Protein AF-F9EPU2-F1 (afdb_monomer)

Foldseek 3Di:
DLVVLVVVLVVCVVVLVLVVLLVVLVPDDPVSPDLVSLLSNLQSCLSVVNLVSSLVSLVVCCVPDVPPPSSVVSNVSSVVVVVVVVVVVVVD

Nearest PDB structures (foldseek):
  5xi8-assembly1_A  TM=8.942E-01  e=2.749E-02  Escherichia coli K-12
  6ait-assembly1_D  TM=8.626E-01  e=8.184E-02  Escherichia coli K-12
  6ait-assembly1_C  TM=8.526E-01  e=9.723E-02  Escherichia coli K-12
  6ait-assembly1_F  TM=8.660E-01  e=1.155E-01  Escherichia coli K-12
  6sar-assembly1_A  TM=8.520E-01  e=2.581E-01  Escherichia coli K-12

Solvent-accessible surface area (backbone atoms only — not comparable to full-atom values): 5132 Å² total; per-residue (Å²): 112,67,71,59,52,56,51,51,49,52,50,34,52,76,70,67,38,29,67,60,45,41,61,56,58,74,70,51,60,76,89,70,64,43,65,68,54,39,50,51,44,20,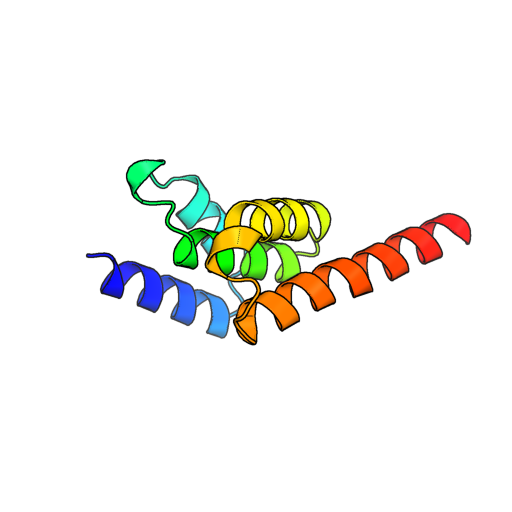50,24,28,46,74,70,72,36,25,69,61,15,41,56,42,46,59,76,34,36,95,82,36,62,89,36,72,68,47,48,51,53,47,50,50,21,52,57,50,50,52,52,53,54,53,56,63,75,76,109

pLDDT: mean 93.14, std 9.85, range [54.06, 98.81]

Mean predicted aligned error: 3.93 Å

InterPro domains:
  IPR011990 Tetratricopeptide-like helical domain superfamily [G3DSA:1.25.40.10] (2-91)
  IPR011990 Tetratricopeptide-like helical domain superfamily [SSF48452] (9-90)

Structure (mmCIF, N/CA/C/O backbone):
data_AF-F9EPU2-F1
#
_entry.id   AF-F9EPU2-F1
#
loop_
_atom_site.group_PDB
_atom_site.id
_atom_site.type_symbol
_atom_site.label_atom_id
_atom_site.label_alt_id
_atom_site.label_comp_id
_atom_site.label_asym_id
_atom_site.label_entity_id
_atom_site.label_seq_id
_atom_site.pdbx_PDB_ins_code
_atom_site.Cartn_x
_atom_site.Cartn_y
_atom_site.Cartn_z
_atom_site.occupancy
_atom_site.B_iso_or_equiv
_atom_site.auth_seq_id
_atom_site.auth_comp_id
_atom_site.auth_asym_id
_atom_site.auth_atom_id
_atom_site.pdbx_PDB_model_num
ATOM 1 N N . MET A 1 1 ? 3.681 14.362 16.342 1.00 56.69 1 MET A N 1
ATOM 2 C CA . MET A 1 1 ? 2.339 13.864 15.972 1.00 56.69 1 MET A CA 1
ATOM 3 C C . MET A 1 1 ? 2.454 12.732 14.957 1.00 56.69 1 MET A C 1
ATOM 5 O O . MET A 1 1 ? 1.907 11.679 15.250 1.00 56.69 1 MET A O 1
ATOM 9 N N . GLU A 1 2 ? 3.260 12.866 13.894 1.00 59.47 2 GLU A N 1
ATOM 10 C CA . GLU A 1 2 ? 3.553 11.776 12.929 1.00 59.47 2 GLU A CA 1
ATOM 11 C C . GLU A 1 2 ? 3.938 10.433 13.576 1.00 59.47 2 GLU A C 1
ATOM 13 O O . GLU A 1 2 ? 3.332 9.413 13.260 1.00 59.47 2 GLU A O 1
ATOM 18 N N . ASN A 1 3 ? 4.851 10.425 14.559 1.00 66.38 3 ASN A N 1
ATOM 19 C CA . ASN A 1 3 ? 5.275 9.177 15.216 1.0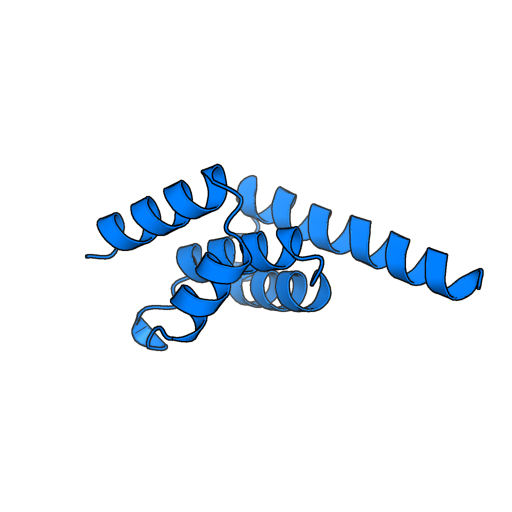0 66.38 3 ASN A CA 1
ATOM 20 C C . ASN A 1 3 ? 4.124 8.387 15.872 1.00 66.38 3 ASN A C 1
ATOM 22 O O . ASN A 1 3 ? 4.167 7.163 15.890 1.00 66.38 3 ASN A O 1
ATOM 26 N N . ASN A 1 4 ? 3.085 9.060 16.384 1.00 87.44 4 ASN A N 1
ATOM 27 C CA . ASN A 1 4 ? 1.943 8.386 17.016 1.00 87.44 4 ASN A CA 1
ATOM 28 C C . ASN A 1 4 ? 0.999 7.772 15.965 1.00 87.44 4 ASN A C 1
ATOM 30 O O . ASN A 1 4 ? 0.475 6.672 16.152 1.00 87.44 4 ASN A O 1
ATOM 34 N N . LEU A 1 5 ? 0.828 8.459 14.831 1.00 93.12 5 LEU A N 1
ATOM 35 C CA . LEU A 1 5 ? 0.036 7.950 13.719 1.00 93.12 5 LEU A CA 1
ATOM 36 C C . LEU A 1 5 ? 0.679 6.692 13.130 1.00 93.12 5 LEU A C 1
ATOM 38 O O . LEU A 1 5 ? 0.017 5.661 13.055 1.00 93.12 5 LEU A O 1
ATOM 42 N N . ILE A 1 6 ? 1.964 6.747 12.769 1.00 95.12 6 ILE A N 1
ATOM 43 C CA . ILE A 1 6 ? 2.677 5.610 12.162 1.00 95.12 6 ILE A CA 1
ATOM 44 C C . ILE A 1 6 ? 2.683 4.397 13.101 1.00 95.12 6 ILE A C 1
ATOM 46 O O . ILE A 1 6 ? 2.456 3.268 12.657 1.00 95.12 6 ILE A O 1
ATOM 50 N N . GLU A 1 7 ? 2.884 4.610 14.403 1.00 95.75 7 GLU A N 1
ATOM 51 C CA . GLU A 1 7 ? 2.784 3.543 15.402 1.00 95.75 7 GLU A CA 1
ATOM 52 C C . GLU A 1 7 ? 1.390 2.901 15.404 1.00 95.75 7 GLU A C 1
ATOM 54 O O . GLU A 1 7 ? 1.279 1.677 15.296 1.00 95.75 7 GLU A O 1
ATOM 59 N N . THR A 1 8 ? 0.331 3.716 15.422 1.00 96.38 8 THR A N 1
ATOM 60 C CA . THR A 1 8 ? -1.060 3.241 15.356 1.00 96.38 8 THR A CA 1
ATOM 61 C C . THR A 1 8 ? -1.315 2.421 14.089 1.00 96.38 8 THR A C 1
ATOM 63 O O . THR A 1 8 ? -1.847 1.314 14.163 1.00 96.38 8 THR A O 1
ATOM 66 N N . LEU A 1 9 ? -0.887 2.913 12.923 1.00 97.50 9 LEU A N 1
ATOM 67 C CA . LEU A 1 9 ? -1.054 2.209 11.646 1.00 97.50 9 LEU A CA 1
ATOM 68 C C . LEU A 1 9 ? -0.294 0.872 11.628 1.00 97.50 9 LEU A C 1
ATOM 70 O O . LEU A 1 9 ? -0.768 -0.119 11.069 1.00 97.50 9 LEU A O 1
ATOM 74 N N . ASN A 1 10 ? 0.875 0.812 12.268 1.00 96.31 10 ASN A N 1
ATOM 75 C CA . ASN A 1 10 ? 1.643 -0.423 12.392 1.00 96.31 10 ASN A CA 1
ATOM 76 C C . ASN A 1 10 ? 1.015 -1.423 13.373 1.00 96.31 10 ASN A C 1
ATOM 78 O O . ASN A 1 10 ? 1.115 -2.627 13.132 1.00 96.31 10 ASN A O 1
ATOM 82 N N . ILE A 1 11 ? 0.356 -0.962 14.440 1.00 97.94 11 ILE A N 1
ATOM 83 C CA . ILE A 1 11 ? -0.441 -1.824 15.328 1.00 97.94 11 ILE A CA 1
ATOM 84 C C . ILE A 1 11 ? -1.618 -2.417 14.551 1.00 97.94 11 ILE A C 1
ATOM 86 O O . ILE A 1 11 ? -1.747 -3.638 14.501 1.00 97.94 11 ILE A O 1
ATOM 90 N N . LEU A 1 12 ? -2.394 -1.582 13.852 1.00 98.38 12 LEU A N 1
ATOM 91 C CA . LEU A 1 12 ? -3.506 -2.040 13.011 1.00 98.38 12 LEU A CA 1
ATOM 92 C C . LEU A 1 12 ? -3.046 -3.068 11.969 1.00 98.38 12 LEU A C 1
ATOM 94 O O . LEU A 1 12 ? -3.720 -4.070 11.738 1.00 98.38 12 LEU A O 1
ATOM 98 N N . HIS A 1 13 ? -1.864 -2.869 11.379 1.00 98.06 13 HIS A N 1
ATOM 99 C CA . HIS A 1 13 ? -1.308 -3.815 10.414 1.00 98.06 13 HIS A CA 1
ATOM 100 C C . HIS A 1 13 ? -1.003 -5.172 11.054 1.00 98.06 13 HIS A C 1
ATOM 102 O O . HIS A 1 13 ? -1.332 -6.199 10.467 1.00 98.06 13 HIS A O 1
ATOM 108 N N . LYS A 1 14 ? -0.421 -5.188 12.260 1.00 98.12 14 LYS A N 1
ATOM 109 C CA . LYS A 1 14 ? -0.165 -6.429 13.011 1.00 98.12 14 LYS A CA 1
ATOM 110 C C . LYS A 1 14 ? -1.456 -7.148 13.409 1.00 98.12 14 LYS A C 1
ATOM 112 O O . LYS A 1 14 ? -1.453 -8.369 13.511 1.00 98.12 14 LYS A O 1
ATOM 117 N N . GLU A 1 15 ? -2.540 -6.407 13.612 1.00 98.31 15 GLU A N 1
ATOM 118 C CA . GLU A 1 15 ? -3.875 -6.946 13.898 1.00 98.31 15 GLU A CA 1
ATOM 119 C C . GLU A 1 15 ? -4.642 -7.389 12.636 1.00 98.31 15 GLU A C 1
ATOM 121 O O . GLU A 1 15 ? -5.766 -7.871 12.749 1.00 98.31 15 GLU A O 1
ATOM 126 N N . GLY A 1 16 ? -4.069 -7.226 11.436 1.00 98.19 16 GLY A N 1
ATOM 127 C CA . GLY A 1 16 ? -4.727 -7.572 10.169 1.00 98.19 16 GLY A CA 1
ATOM 128 C C . GLY A 1 16 ? -5.822 -6.589 9.734 1.00 98.19 16 GLY A C 1
ATOM 129 O O . GLY A 1 16 ? -6.582 -6.868 8.809 1.00 98.19 16 GLY A O 1
ATOM 130 N N . LYS A 1 17 ? -5.921 -5.420 10.375 1.00 98.56 17 LYS A N 1
ATOM 131 C CA . LYS A 1 17 ? -6.961 -4.408 10.126 1.00 98.56 17 LYS A CA 1
ATOM 132 C C . LYS A 1 17 ? -6.603 -3.505 8.947 1.00 98.56 17 LYS A C 1
ATOM 134 O O . LYS A 1 17 ? -6.446 -2.294 9.081 1.00 98.56 17 LYS A O 1
ATOM 139 N N . HIS A 1 18 ? -6.420 -4.104 7.777 1.00 98.50 18 HIS A N 1
ATOM 140 C CA . HIS A 1 18 ? -5.931 -3.391 6.595 1.00 98.50 18 HIS A CA 1
ATOM 141 C C . HIS A 1 18 ? -6.946 -2.392 6.033 1.00 98.50 18 HIS A C 1
ATOM 143 O O . HIS A 1 18 ? -6.546 -1.291 5.665 1.00 98.50 18 HIS A O 1
ATOM 149 N N . GLN A 1 19 ? -8.244 -2.711 6.060 1.00 98.50 19 GLN A N 1
ATOM 150 C CA . GLN A 1 19 ? -9.279 -1.760 5.645 1.00 98.50 19 GLN A CA 1
ATOM 151 C C . GLN A 1 19 ? -9.329 -0.528 6.560 1.00 98.50 19 GLN A C 1
ATOM 153 O O . GLN A 1 19 ? -9.396 0.592 6.075 1.00 98.50 19 GLN A O 1
ATOM 158 N N . GLU A 1 20 ? -9.183 -0.708 7.876 1.00 98.44 20 GLU A N 1
ATOM 159 C CA . GLU A 1 20 ? -9.171 0.413 8.827 1.00 98.44 20 GLU A CA 1
ATOM 160 C C . GLU A 1 20 ? -7.968 1.347 8.608 1.00 98.44 20 GLU A C 1
ATOM 162 O O . GLU A 1 20 ? -8.080 2.559 8.769 1.00 98.44 20 GLU A O 1
ATOM 167 N N . ILE A 1 21 ? -6.816 0.803 8.195 1.00 98.62 21 ILE A N 1
ATOM 168 C CA . ILE A 1 21 ? -5.654 1.611 7.791 1.00 98.62 21 ILE A CA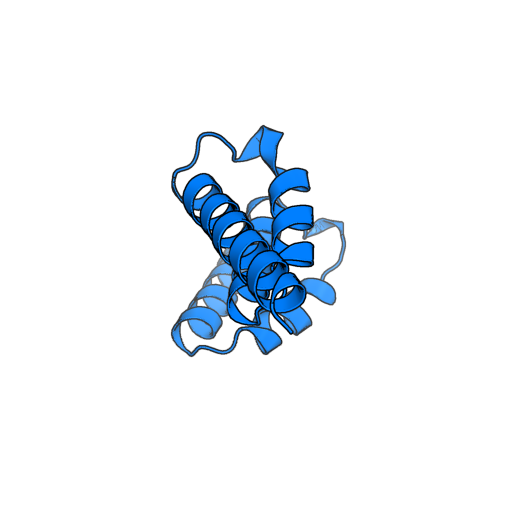 1
ATOM 169 C C . ILE A 1 21 ? -5.995 2.478 6.578 1.00 98.62 21 ILE A C 1
ATOM 171 O O . ILE A 1 21 ? -5.651 3.659 6.579 1.00 98.62 21 ILE A O 1
ATOM 175 N N . ILE A 1 22 ? -6.649 1.901 5.565 1.00 98.69 22 ILE A N 1
ATOM 176 C CA . ILE A 1 22 ? -7.058 2.620 4.351 1.00 98.69 22 ILE A CA 1
ATOM 177 C C . ILE A 1 22 ? -8.011 3.748 4.729 1.00 98.69 22 ILE A C 1
ATOM 179 O O . ILE A 1 22 ? -7.692 4.910 4.490 1.00 98.69 22 ILE A O 1
ATO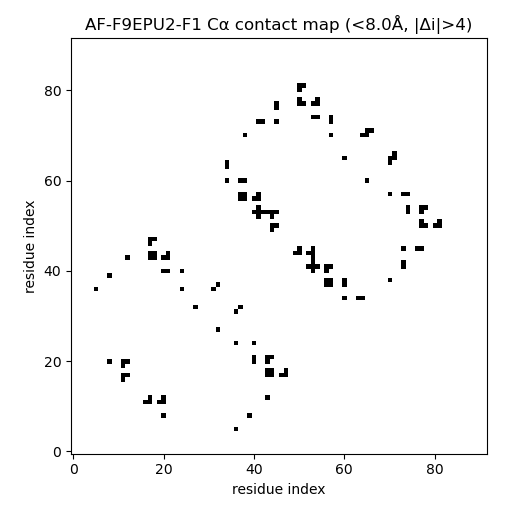M 183 N N . ASP A 1 23 ? -9.107 3.414 5.413 1.00 98.31 23 ASP A N 1
ATOM 184 C CA . ASP A 1 23 ? -10.136 4.377 5.810 1.00 98.31 23 ASP A CA 1
ATOM 185 C C . ASP A 1 23 ? -9.526 5.529 6.621 1.00 98.31 23 ASP A C 1
ATOM 187 O O . ASP A 1 23 ? -9.850 6.698 6.416 1.00 98.31 23 ASP A O 1
ATOM 191 N N . LYS A 1 24 ? -8.585 5.222 7.522 1.00 97.44 24 LYS A N 1
ATOM 192 C CA . LYS A 1 24 ? -7.927 6.241 8.339 1.00 97.44 24 LYS A CA 1
ATOM 193 C C . LYS A 1 24 ? -7.013 7.145 7.516 1.00 97.44 24 LYS A C 1
ATOM 195 O O . LYS A 1 24 ? -7.056 8.355 7.718 1.00 97.44 24 LYS A O 1
ATOM 200 N N . ILE A 1 25 ? -6.187 6.592 6.628 1.00 97.94 25 ILE A N 1
ATOM 201 C CA . ILE A 1 25 ? -5.243 7.390 5.832 1.00 97.94 25 ILE A CA 1
ATOM 202 C C . ILE A 1 25 ? -5.976 8.226 4.776 1.00 97.94 25 ILE A C 1
ATOM 204 O O . ILE A 1 25 ? -5.620 9.382 4.585 1.00 97.94 25 ILE A O 1
ATOM 208 N N . GLU A 1 26 ? -7.021 7.705 4.128 1.00 96.94 26 GLU A N 1
ATOM 209 C CA . GLU A 1 26 ? -7.757 8.455 3.094 1.00 96.94 26 GLU A CA 1
ATOM 210 C C . GLU A 1 26 ? -8.546 9.652 3.642 1.00 96.94 26 GLU A C 1
ATOM 212 O O . GLU A 1 26 ? -8.923 10.547 2.888 1.00 96.94 26 GLU A O 1
ATOM 217 N N . THR A 1 27 ? -8.761 9.701 4.959 1.00 96.44 27 THR A N 1
ATOM 218 C CA . THR A 1 27 ? -9.355 10.863 5.640 1.00 96.44 27 THR A CA 1
ATOM 219 C C . THR A 1 27 ? -8.335 11.930 6.042 1.00 96.44 27 THR A C 1
ATOM 221 O O . THR A 1 27 ? -8.731 12.989 6.534 1.00 96.44 27 THR A O 1
ATOM 224 N N . LEU A 1 28 ? -7.035 11.669 5.865 1.00 94.81 28 LEU A N 1
ATOM 225 C CA . LEU A 1 28 ? -5.990 12.628 6.206 1.00 94.81 28 LEU A CA 1
ATOM 226 C C . LEU A 1 28 ? -5.947 13.787 5.201 1.00 94.81 28 LEU A C 1
ATOM 228 O O . LEU A 1 28 ? -6.231 13.606 4.013 1.00 94.81 28 LEU A O 1
ATOM 232 N N . PRO A 1 29 ? -5.556 14.987 5.655 1.00 94.88 29 PRO A N 1
ATOM 233 C CA . PRO A 1 29 ? -5.278 16.093 4.754 1.00 94.88 29 PRO A CA 1
ATOM 234 C C . PRO A 1 29 ? -4.059 15.777 3.873 1.00 94.88 29 PRO A C 1
ATOM 236 O O . PRO A 1 29 ? -3.135 15.073 4.283 1.00 94.88 29 PRO A O 1
ATOM 239 N N . SER A 1 30 ? -4.035 16.330 2.659 1.00 90.62 30 SER A N 1
ATOM 240 C CA . SER A 1 30 ? -2.959 16.102 1.679 1.00 90.62 30 SER A CA 1
ATOM 241 C C . SER A 1 30 ? -1.562 16.454 2.198 1.00 90.62 30 SER A C 1
ATOM 243 O O . SER A 1 30 ? -0.571 15.865 1.781 1.00 90.62 30 SER A O 1
ATOM 245 N N . GLU A 1 31 ? -1.486 17.391 3.134 1.00 91.25 31 GLU A N 1
ATOM 246 C CA . GLU A 1 31 ? -0.276 17.876 3.782 1.00 91.25 31 GLU A CA 1
ATOM 247 C C . GLU A 1 31 ? 0.374 16.818 4.687 1.00 91.25 31 GLU A C 1
ATOM 249 O O . GLU A 1 31 ? 1.573 16.892 4.941 1.00 91.25 31 GLU A O 1
ATOM 254 N N . GLU A 1 32 ? -0.394 15.825 5.150 1.00 91.44 32 GLU A N 1
ATOM 255 C CA . GLU A 1 32 ? 0.107 14.687 5.932 1.00 91.44 32 GLU A CA 1
ATOM 256 C C . GLU A 1 32 ? 0.514 13.491 5.047 1.00 91.44 32 GLU A C 1
ATOM 25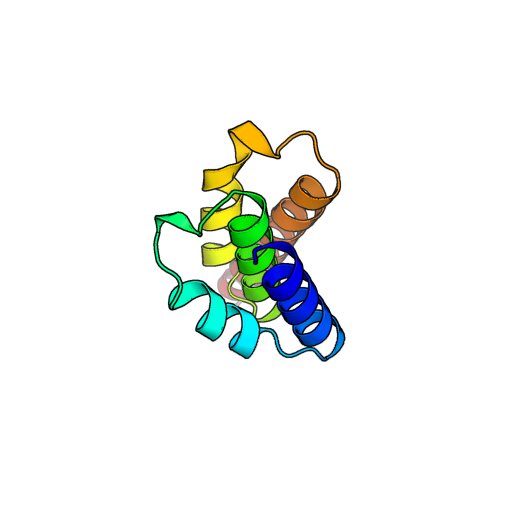8 O O . GLU A 1 32 ? 1.100 12.523 5.537 1.00 91.44 32 GLU A O 1
ATOM 263 N N . MET A 1 33 ? 0.250 13.546 3.735 1.00 94.56 33 MET A N 1
ATOM 264 C CA . MET A 1 33 ? 0.539 12.463 2.787 1.00 94.56 33 MET A CA 1
ATOM 265 C C . MET A 1 33 ? 2.003 12.478 2.331 1.00 94.56 33 MET A C 1
ATOM 267 O O . MET A 1 33 ? 2.321 12.747 1.173 1.00 94.56 33 MET A O 1
ATOM 271 N N . ASN A 1 34 ? 2.909 12.171 3.257 1.00 95.56 34 ASN A N 1
ATOM 272 C CA . ASN A 1 34 ? 4.331 11.985 2.968 1.00 95.56 34 ASN A CA 1
ATOM 273 C C . ASN A 1 34 ? 4.618 10.582 2.360 1.00 95.56 34 ASN A C 1
ATOM 275 O O . ASN A 1 34 ? 3.753 9.696 2.406 1.00 95.56 34 ASN A O 1
ATOM 279 N N . PRO A 1 35 ? 5.823 10.333 1.801 1.00 96.25 35 PRO A N 1
ATOM 280 C CA . PRO A 1 35 ? 6.152 9.046 1.180 1.00 96.25 35 PRO A CA 1
ATOM 281 C C . PRO A 1 35 ? 5.998 7.820 2.093 1.00 96.25 35 PRO A C 1
ATOM 283 O O . PRO A 1 35 ? 5.579 6.757 1.631 1.00 96.25 35 PRO A O 1
ATOM 286 N N . GLU A 1 36 ? 6.264 7.956 3.395 1.00 95.88 36 GLU A N 1
ATOM 287 C CA . GLU A 1 36 ? 6.107 6.861 4.356 1.00 95.88 36 GLU A CA 1
ATOM 288 C C . GLU A 1 36 ? 4.628 6.480 4.539 1.00 95.88 36 GLU A C 1
ATOM 290 O O . GLU A 1 36 ? 4.278 5.296 4.464 1.00 95.88 36 GLU A O 1
ATOM 295 N N . ILE A 1 37 ? 3.745 7.473 4.706 1.00 97.38 37 ILE A N 1
ATOM 296 C CA . ILE A 1 37 ? 2.292 7.272 4.820 1.00 97.38 37 ILE A CA 1
ATOM 297 C C . ILE A 1 37 ? 1.725 6.670 3.532 1.00 97.38 37 ILE A C 1
ATOM 299 O O . ILE A 1 37 ? 0.974 5.693 3.596 1.00 97.38 37 ILE A O 1
ATOM 303 N N . ILE A 1 38 ? 2.141 7.171 2.364 1.00 98.06 38 ILE A N 1
ATOM 304 C CA . ILE A 1 38 ? 1.748 6.605 1.063 1.00 98.06 38 ILE A CA 1
ATOM 305 C C . ILE A 1 38 ? 2.211 5.146 0.948 1.00 98.06 38 ILE A C 1
ATOM 307 O O . ILE A 1 38 ? 1.442 4.275 0.536 1.00 98.06 38 ILE A O 1
ATOM 311 N N . GLY A 1 39 ? 3.436 4.837 1.380 1.00 98.00 39 GLY A N 1
ATOM 312 C CA . GLY A 1 39 ? 3.947 3.470 1.397 1.00 98.00 39 GLY A CA 1
ATOM 313 C C . GLY A 1 39 ? 3.141 2.540 2.314 1.00 98.00 39 GLY A C 1
ATOM 314 O O . GLY A 1 39 ? 2.918 1.374 1.966 1.00 98.00 39 GLY A O 1
ATOM 315 N N . ILE A 1 40 ? 2.703 3.020 3.485 1.00 98.19 40 ILE A N 1
ATOM 316 C CA . ILE A 1 40 ? 1.835 2.262 4.402 1.00 98.19 40 ILE A CA 1
ATOM 317 C C . ILE A 1 40 ? 0.456 2.033 3.777 1.00 98.19 40 ILE A C 1
ATOM 319 O O . ILE A 1 40 ? -0.048 0.908 3.853 1.00 98.19 40 ILE A O 1
ATOM 323 N N . LEU A 1 41 ? -0.119 3.050 3.132 1.00 98.69 41 LEU A N 1
ATOM 324 C CA . LEU A 1 41 ? -1.394 2.943 2.423 1.00 98.69 41 LEU A CA 1
ATOM 32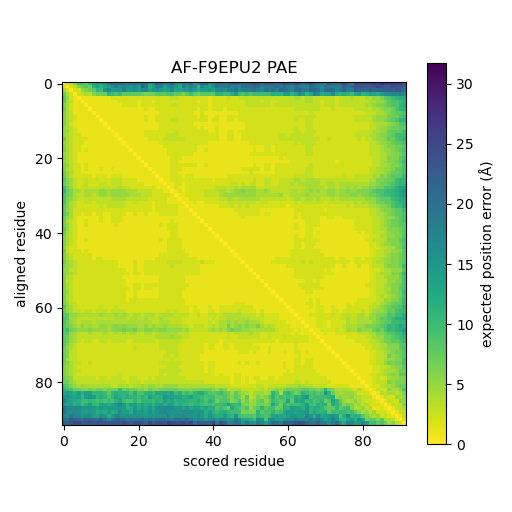5 C C . LEU A 1 41 ? -1.316 1.911 1.296 1.00 98.69 41 LEU A C 1
ATOM 327 O O . LEU A 1 41 ? -2.155 1.017 1.219 1.00 98.69 41 LEU A O 1
ATOM 331 N N . ALA A 1 42 ? -0.259 1.954 0.483 1.00 98.62 42 ALA A N 1
ATOM 332 C CA . ALA A 1 42 ? -0.045 0.968 -0.569 1.00 98.62 42 ALA A CA 1
ATOM 333 C C . ALA A 1 42 ? 0.087 -0.459 -0.018 1.00 98.62 42 ALA A C 1
ATOM 335 O O . ALA A 1 42 ? -0.474 -1.402 -0.573 1.00 98.62 42 ALA A O 1
ATOM 336 N N . ARG A 1 43 ? 0.784 -0.636 1.116 1.00 98.62 43 ARG A N 1
ATOM 337 C CA . ARG A 1 43 ? 0.831 -1.935 1.805 1.00 98.62 43 ARG A CA 1
ATOM 338 C C . ARG A 1 43 ? -0.565 -2.386 2.226 1.00 98.62 43 ARG A C 1
ATOM 340 O O . ARG A 1 43 ? -0.869 -3.565 2.082 1.00 98.62 43 ARG A O 1
ATOM 347 N N . ALA A 1 44 ? -1.385 -1.498 2.779 1.00 98.81 44 ALA A N 1
ATOM 348 C CA . ALA A 1 44 ? -2.739 -1.853 3.188 1.00 98.81 44 ALA A CA 1
ATOM 349 C C . ALA A 1 44 ? -3.587 -2.280 1.982 1.00 98.81 44 ALA A C 1
ATOM 351 O O . ALA A 1 44 ? -4.198 -3.342 2.038 1.00 98.81 44 ALA A O 1
ATOM 352 N N . TYR A 1 45 ? -3.502 -1.545 0.869 1.00 98.81 45 TYR A N 1
ATOM 353 C CA . TYR A 1 45 ? -4.156 -1.904 -0.390 1.00 98.81 45 TYR A CA 1
ATOM 354 C C . TYR A 1 45 ? -3.707 -3.258 -0.951 1.00 98.81 45 TYR A C 1
ATOM 356 O O . TYR A 1 45 ? -4.550 -4.059 -1.349 1.00 98.81 45 TYR A O 1
ATOM 364 N N . ASN A 1 46 ? -2.408 -3.568 -0.886 1.00 98.44 46 ASN A N 1
ATOM 365 C CA . ASN A 1 46 ? -1.894 -4.895 -1.240 1.00 98.44 46 ASN A CA 1
ATOM 366 C C . ASN A 1 46 ? -2.516 -6.021 -0.400 1.00 98.44 46 ASN A C 1
ATOM 368 O O . ASN A 1 46 ? -2.714 -7.109 -0.920 1.00 98.44 46 ASN A O 1
ATOM 372 N N . ASN A 1 47 ? -2.802 -5.785 0.886 1.00 98.31 47 ASN A N 1
ATOM 373 C CA . ASN A 1 47 ? -3.358 -6.816 1.771 1.00 98.31 47 ASN A CA 1
ATOM 374 C C . ASN A 1 47 ? -4.892 -6.931 1.707 1.00 98.31 47 ASN A C 1
ATOM 376 O O . ASN A 1 47 ? -5.446 -7.846 2.308 1.00 98.31 47 ASN A O 1
ATOM 380 N N . VAL A 1 48 ? -5.581 -6.012 1.024 1.00 98.12 48 VAL A N 1
ATOM 381 C CA . VAL A 1 48 ? -7.014 -6.141 0.687 1.00 98.12 48 VAL A CA 1
ATOM 382 C C . VAL A 1 48 ? -7.213 -6.476 -0.792 1.00 98.12 48 VAL A C 1
ATOM 384 O O . VAL A 1 48 ? -8.270 -6.218 -1.359 1.00 98.12 48 VAL A O 1
ATOM 387 N N . ASP A 1 49 ? -6.167 -7.011 -1.421 1.00 97.19 49 ASP A N 1
ATOM 388 C CA . ASP A 1 49 ? -6.146 -7.472 -2.806 1.00 97.19 49 ASP A CA 1
ATOM 389 C C . ASP A 1 49 ? -6.456 -6.398 -3.865 1.00 97.19 49 ASP A C 1
ATOM 391 O O . ASP A 1 49 ? -6.759 -6.700 -5.018 1.00 97.19 49 ASP A O 1
ATOM 395 N N . ASN A 1 50 ? -6.311 -5.119 -3.510 1.00 97.62 50 ASN A N 1
ATOM 396 C CA . ASN A 1 50 ? -6.397 -4.009 -4.456 1.00 97.62 50 ASN A CA 1
ATOM 397 C C . ASN A 1 50 ? -4.991 -3.607 -4.923 1.00 97.62 50 ASN A C 1
ATOM 399 O O . ASN A 1 50 ? -4.454 -2.540 -4.603 1.00 97.62 50 ASN A O 1
ATOM 403 N N . TYR A 1 51 ? -4.368 -4.514 -5.668 1.00 97.62 51 TYR A N 1
ATOM 404 C CA . TYR A 1 51 ? -2.985 -4.367 -6.119 1.00 97.62 51 TYR A CA 1
ATOM 405 C C . TYR A 1 51 ? -2.812 -3.247 -7.148 1.00 97.62 51 TYR A C 1
ATOM 407 O O . TYR A 1 51 ? -1.734 -2.666 -7.241 1.00 97.62 51 TYR A O 1
ATOM 415 N N . GLU A 1 52 ? -3.864 -2.919 -7.902 1.00 97.31 52 GLU A N 1
ATOM 416 C CA . GLU A 1 52 ? -3.866 -1.822 -8.875 1.00 97.31 52 GLU A CA 1
ATOM 417 C C . GLU A 1 52 ? -3.658 -0.489 -8.154 1.00 97.31 52 GLU A C 1
ATOM 419 O O . GLU A 1 52 ? -2.749 0.273 -8.499 1.00 97.31 52 GLU A O 1
ATOM 424 N N . LYS A 1 53 ? -4.430 -0.250 -7.083 1.00 98.19 53 LYS A N 1
ATOM 425 C CA . LYS A 1 53 ? -4.287 0.961 -6.275 1.00 98.19 53 LYS A CA 1
ATOM 426 C C . LYS A 1 53 ? -2.969 0.988 -5.509 1.00 98.19 53 LYS A C 1
ATOM 428 O O . LYS A 1 53 ? -2.324 2.033 -5.437 1.00 98.19 53 LYS A O 1
ATOM 433 N N . ALA A 1 54 ? -2.534 -0.154 -4.977 1.00 98.50 54 ALA A N 1
ATOM 434 C CA . ALA A 1 54 ? -1.228 -0.260 -4.333 1.00 98.50 54 ALA A CA 1
ATOM 435 C C . ALA A 1 54 ? -0.084 0.105 -5.293 1.00 98.50 54 ALA A C 1
ATOM 437 O O . ALA A 1 54 ? 0.811 0.863 -4.919 1.00 98.50 54 ALA A O 1
ATOM 438 N N . LEU A 1 55 ? -0.133 -0.383 -6.536 1.00 98.19 55 LEU A N 1
ATOM 439 C CA . LEU A 1 55 ? 0.873 -0.099 -7.555 1.00 98.19 55 LEU A CA 1
ATOM 440 C C . LEU A 1 55 ? 0.893 1.383 -7.950 1.00 98.19 55 LEU A C 1
ATOM 442 O O . LEU A 1 55 ? 1.973 1.961 -8.073 1.00 98.19 55 LEU A O 1
ATOM 446 N N . GLU A 1 56 ? -0.279 1.998 -8.132 1.00 98.31 56 GLU A N 1
ATOM 447 C CA . GLU A 1 56 ? -0.411 3.436 -8.405 1.00 98.31 56 GLU A CA 1
ATOM 448 C C . GLU A 1 56 ? 0.287 4.271 -7.319 1.00 98.31 56 GLU A C 1
ATOM 450 O O . GLU A 1 56 ? 1.115 5.131 -7.626 1.00 98.31 56 GLU A O 1
ATOM 455 N N . LEU A 1 57 ? 0.010 3.965 -6.048 1.00 98.38 57 LEU A N 1
ATOM 456 C CA . LEU A 1 57 ? 0.590 4.659 -4.897 1.00 98.38 57 LEU A CA 1
ATOM 457 C C . LEU A 1 57 ? 2.098 4.418 -4.755 1.00 98.38 57 LEU A C 1
ATOM 459 O O . LEU A 1 57 ? 2.838 5.332 -4.415 1.00 98.38 57 LEU A O 1
ATOM 463 N N . LEU A 1 58 ? 2.589 3.205 -5.022 1.00 98.44 58 LEU A N 1
ATOM 464 C CA . LEU A 1 58 ? 4.029 2.925 -4.948 1.00 98.44 58 LEU A CA 1
ATOM 465 C C . LEU A 1 58 ? 4.804 3.664 -6.038 1.00 98.44 58 LEU A C 1
ATOM 467 O O . LEU A 1 58 ? 5.903 4.150 -5.775 1.00 98.44 58 LEU A O 1
ATOM 471 N N . LYS A 1 59 ? 4.225 3.799 -7.235 1.00 98.06 59 LYS A N 1
ATOM 472 C CA . LYS A 1 59 ? 4.826 4.574 -8.326 1.00 98.06 59 LYS A CA 1
ATOM 473 C C . LYS A 1 59 ? 4.882 6.068 -8.029 1.00 98.06 59 LYS A C 1
ATOM 475 O O . LYS A 1 59 ? 5.845 6.713 -8.428 1.00 98.06 59 LYS A O 1
ATOM 480 N N . SER A 1 60 ? 3.906 6.624 -7.305 1.00 97.81 60 SER A N 1
ATOM 481 C CA . SER A 1 60 ? 3.922 8.056 -6.971 1.00 97.81 60 SER A CA 1
ATOM 482 C C . SER A 1 60 ? 5.063 8.450 -6.026 1.00 97.81 60 SER A C 1
ATOM 484 O O . SER A 1 60 ? 5.435 9.619 -5.987 1.00 97.81 60 SER A O 1
ATOM 486 N N . ILE A 1 61 ? 5.648 7.484 -5.307 1.00 97.81 61 ILE A N 1
ATOM 487 C CA . ILE A 1 61 ? 6.777 7.694 -4.386 1.00 97.81 61 ILE A CA 1
ATOM 488 C C . ILE A 1 61 ? 8.086 7.056 -4.867 1.00 97.81 61 ILE A C 1
ATOM 490 O O . ILE A 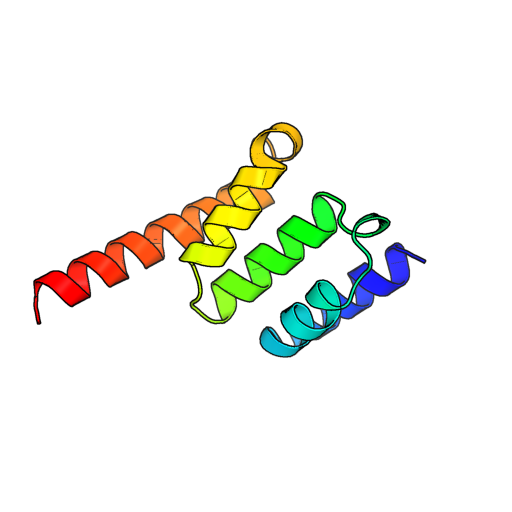1 61 ? 9.064 7.023 -4.122 1.00 97.81 61 ILE A O 1
ATOM 494 N N . GLU A 1 62 ? 8.127 6.548 -6.103 1.00 97.25 62 GLU A N 1
ATOM 495 C CA . GLU A 1 62 ? 9.280 5.823 -6.652 1.00 97.25 62 GLU A CA 1
ATOM 496 C C . GLU A 1 62 ? 10.572 6.647 -6.582 1.00 97.25 62 GLU A C 1
ATOM 498 O O . GLU A 1 62 ? 11.618 6.130 -6.196 1.00 97.25 62 GLU A O 1
ATOM 503 N N . GLU A 1 63 ? 10.507 7.945 -6.891 1.00 96.19 63 GLU A N 1
ATOM 504 C CA . GLU A 1 63 ? 11.685 8.820 -6.866 1.00 96.19 63 GLU A CA 1
ATOM 505 C C . GLU A 1 63 ? 12.331 8.947 -5.476 1.00 96.19 63 GLU A C 1
ATOM 507 O O . GLU A 1 63 ? 13.537 9.176 -5.392 1.00 96.19 63 GLU A O 1
ATOM 512 N N . TYR A 1 64 ? 11.550 8.751 -4.408 1.00 94.75 64 TYR A N 1
ATOM 513 C CA . TYR A 1 64 ? 12.002 8.852 -3.019 1.00 94.75 64 TYR A CA 1
ATOM 514 C C . TYR A 1 64 ? 12.417 7.498 -2.435 1.00 94.75 64 TYR A C 1
ATOM 516 O O . TYR A 1 64 ? 13.312 7.440 -1.595 1.00 94.75 64 TYR A O 1
ATOM 524 N N . GLU A 1 65 ? 11.769 6.412 -2.864 1.00 94.00 65 GLU A N 1
ATOM 525 C CA . GLU A 1 65 ? 11.783 5.136 -2.139 1.00 94.00 65 GLU A CA 1
ATOM 526 C C . GLU A 1 65 ? 12.333 3.946 -2.939 1.00 94.00 65 GLU A C 1
ATOM 528 O O . GLU A 1 65 ? 12.555 2.885 -2.357 1.00 94.00 65 GLU A O 1
ATOM 533 N N . LYS A 1 66 ? 12.609 4.080 -4.245 1.00 92.19 66 LYS A N 1
ATOM 534 C CA . LYS A 1 66 ? 13.045 2.954 -5.103 1.00 92.19 66 LYS A CA 1
ATOM 535 C C . LYS A 1 66 ? 14.276 2.187 -4.611 1.00 92.19 66 LYS A C 1
ATOM 537 O O . LYS A 1 66 ? 14.428 1.004 -4.907 1.00 92.19 66 LYS A O 1
ATOM 542 N N . ASP A 1 67 ? 15.149 2.840 -3.849 1.00 93.69 67 ASP A N 1
ATOM 543 C CA . ASP A 1 67 ? 16.376 2.233 -3.328 1.00 93.69 67 ASP A CA 1
ATOM 544 C C . ASP A 1 67 ? 16.157 1.531 -1.971 1.00 93.69 67 ASP A C 1
ATOM 546 O O . ASP A 1 67 ? 17.085 0.938 -1.414 1.00 93.69 67 ASP A O 1
ATOM 550 N N . THR A 1 68 ? 14.932 1.547 -1.426 1.00 96.62 68 THR A N 1
ATOM 551 C CA . THR A 1 68 ? 14.606 0.870 -0.167 1.00 96.62 68 THR A CA 1
ATOM 552 C C . THR A 1 68 ? 14.103 -0.553 -0.404 1.00 96.62 68 THR A C 1
ATOM 554 O O . THR A 1 68 ? 13.311 -0.851 -1.301 1.00 96.62 68 THR A O 1
ATOM 557 N N . ASN A 1 69 ? 14.544 -1.484 0.446 1.00 96.38 69 ASN A N 1
ATOM 558 C CA . ASN A 1 69 ? 14.094 -2.879 0.378 1.00 96.38 69 ASN A CA 1
ATOM 559 C C . ASN A 1 69 ? 12.577 -3.009 0.594 1.00 96.38 69 ASN A C 1
ATOM 561 O O . ASN A 1 69 ? 11.937 -3.895 0.033 1.00 96.38 69 ASN A O 1
ATOM 565 N N . VAL A 1 70 ? 12.000 -2.125 1.414 1.00 96.12 70 VAL A N 1
ATOM 566 C CA . VAL A 1 70 ? 10.572 -2.137 1.744 1.00 96.12 70 VAL A CA 1
ATOM 567 C C . VAL A 1 70 ? 9.730 -1.768 0.528 1.00 96.12 70 VAL A C 1
ATOM 569 O O . VAL A 1 70 ? 8.744 -2.453 0.251 1.00 96.12 70 VAL A O 1
ATOM 572 N N . TRP A 1 71 ? 10.113 -0.723 -0.206 1.00 97.75 71 TRP A N 1
ATOM 573 C CA . TRP A 1 71 ? 9.418 -0.333 -1.427 1.00 97.75 71 TRP A CA 1
ATOM 574 C C . TRP A 1 71 ? 9.527 -1.417 -2.499 1.00 97.75 71 TRP A C 1
ATOM 576 O O . TRP A 1 71 ? 8.501 -1.863 -3.014 1.00 97.75 71 TRP A O 1
ATOM 586 N N . ASN A 1 72 ? 10.740 -1.930 -2.736 1.00 97.38 72 ASN A N 1
ATOM 587 C CA . ASN A 1 72 ? 10.986 -2.991 -3.718 1.00 97.38 72 ASN A CA 1
ATOM 588 C C . ASN A 1 72 ? 10.148 -4.247 -3.438 1.00 97.38 72 ASN A C 1
ATOM 590 O O . ASN A 1 72 ? 9.538 -4.812 -4.346 1.00 97.38 72 ASN A O 1
ATOM 594 N N . TYR A 1 73 ? 10.052 -4.656 -2.169 1.00 97.75 73 TYR A N 1
ATOM 595 C CA . TYR A 1 73 ? 9.191 -5.767 -1.768 1.00 97.75 73 TYR A CA 1
ATOM 596 C C . TYR A 1 73 ? 7.710 -5.483 -2.056 1.00 97.75 73 TYR A C 1
ATOM 598 O O . TYR A 1 73 ? 7.019 -6.326 -2.626 1.00 97.75 73 TYR A O 1
ATOM 606 N N . ARG A 1 74 ? 7.213 -4.299 -1.680 1.00 98.12 74 ARG A N 1
ATOM 607 C CA . ARG A 1 74 ? 5.795 -3.942 -1.840 1.00 98.12 74 ARG A CA 1
ATOM 608 C C . ARG A 1 74 ? 5.390 -3.835 -3.307 1.00 98.12 74 ARG A C 1
ATOM 610 O O . ARG A 1 74 ? 4.321 -4.329 -3.652 1.00 98.12 74 ARG A O 1
ATOM 617 N N . ILE A 1 75 ? 6.223 -3.233 -4.158 1.00 97.81 75 ILE A N 1
ATOM 618 C CA . ILE A 1 75 ? 5.901 -3.087 -5.583 1.00 97.81 75 ILE A CA 1
ATOM 619 C C . ILE A 1 75 ? 6.019 -4.420 -6.321 1.00 97.81 75 ILE A C 1
ATOM 621 O O . ILE A 1 75 ? 5.168 -4.738 -7.149 1.00 97.81 75 ILE A O 1
ATOM 625 N N . GLY A 1 76 ? 7.011 -5.244 -5.962 1.00 97.50 76 GLY A N 1
ATOM 626 C CA . GLY A 1 76 ? 7.130 -6.609 -6.468 1.00 97.50 76 GLY A CA 1
ATOM 627 C C . GLY A 1 76 ? 5.920 -7.467 -6.094 1.00 97.50 76 GLY A C 1
ATOM 628 O O . GLY A 1 76 ? 5.402 -8.191 -6.941 1.00 97.50 76 GLY A O 1
ATOM 629 N N . TYR A 1 77 ? 5.419 -7.332 -4.861 1.00 97.56 77 TYR A N 1
ATOM 630 C CA . TYR A 1 77 ? 4.191 -7.990 -4.413 1.00 97.56 77 TYR A CA 1
ATOM 631 C C . TYR A 1 77 ? 2.988 -7.576 -5.271 1.00 97.56 77 TYR A C 1
ATOM 633 O O . TYR A 1 77 ? 2.284 -8.445 -5.780 1.00 97.56 77 TYR A O 1
ATOM 641 N N . SER A 1 78 ? 2.787 -6.272 -5.501 1.00 97.44 78 SER A N 1
ATOM 642 C CA . SER A 1 78 ? 1.696 -5.785 -6.356 1.00 97.44 78 SER A CA 1
ATOM 643 C C . SER A 1 78 ? 1.777 -6.364 -7.772 1.00 97.44 78 SER A C 1
ATOM 645 O O . SER A 1 78 ? 0.782 -6.882 -8.271 1.00 97.44 78 SER A O 1
ATOM 647 N N . TYR A 1 79 ? 2.955 -6.335 -8.407 1.00 96.94 79 TYR A N 1
ATOM 648 C CA . TYR A 1 79 ? 3.130 -6.895 -9.753 1.00 96.94 79 TYR A CA 1
ATOM 649 C C . TYR A 1 79 ? 2.864 -8.401 -9.811 1.00 96.94 79 TYR A C 1
ATOM 651 O O . TYR A 1 79 ? 2.164 -8.848 -10.715 1.00 96.94 79 TYR A O 1
ATOM 659 N N . TYR A 1 80 ? 3.385 -9.172 -8.852 1.00 95.38 80 TYR A N 1
ATOM 660 C CA . TYR A 1 80 ? 3.213 -10.625 -8.821 1.00 95.38 80 TYR A CA 1
ATOM 661 C C . TYR A 1 80 ? 1.736 -11.028 -8.773 1.00 95.38 80 TYR A C 1
ATOM 663 O O . TYR A 1 80 ? 1.304 -11.897 -9.527 1.00 95.38 80 TYR A O 1
ATOM 671 N N . TYR A 1 81 ? 0.947 -10.393 -7.902 1.00 94.06 81 TYR A N 1
ATOM 672 C CA . TYR A 1 81 ? -0.471 -10.721 -7.821 1.00 94.06 81 TYR A CA 1
ATOM 673 C C . TYR A 1 81 ? -1.241 -10.205 -9.034 1.00 94.06 81 TYR A C 1
ATOM 675 O O . TYR A 1 81 ? -2.023 -10.973 -9.580 1.00 94.06 81 TYR A O 1
ATOM 683 N N . LEU A 1 82 ? -0.985 -8.990 -9.530 1.00 92.75 82 LEU A N 1
ATOM 684 C CA . LEU A 1 82 ? -1.650 -8.492 -10.745 1.00 92.75 82 LEU A CA 1
ATOM 685 C C . LEU A 1 82 ? -1.491 -9.436 -11.938 1.00 92.75 82 LEU A C 1
ATOM 687 O O . LEU A 1 82 ? -2.473 -9.706 -12.625 1.00 92.75 82 LEU A O 1
ATOM 691 N N . ASP A 1 83 ? -0.287 -9.962 -12.151 1.00 88.25 83 ASP A N 1
ATOM 692 C CA . ASP A 1 83 ? -0.026 -10.920 -13.225 1.00 88.25 83 ASP A CA 1
ATOM 693 C C . ASP A 1 83 ? -0.852 -12.205 -13.036 1.00 88.25 83 ASP A C 1
ATOM 695 O O . ASP A 1 83 ? -1.543 -12.649 -13.951 1.00 88.25 83 ASP A O 1
ATOM 699 N N . ASN A 1 84 ? -0.915 -12.726 -11.804 1.00 81.19 84 ASN A N 1
ATOM 700 C CA . ASN A 1 84 ? -1.746 -13.888 -11.474 1.00 81.19 84 ASN A CA 1
ATOM 701 C C . ASN A 1 84 ? -3.253 -13.633 -11.664 1.00 81.19 84 ASN A C 1
ATOM 703 O O . ASN A 1 84 ? -3.971 -14.527 -12.114 1.00 81.19 84 ASN A O 1
ATOM 707 N N . TYR A 1 85 ? -3.753 -12.438 -11.326 1.00 76.75 85 TYR A N 1
ATOM 708 C CA . TYR A 1 85 ? -5.161 -12.075 -11.537 1.00 76.75 85 TYR A CA 1
ATOM 709 C C . TYR A 1 85 ? -5.502 -11.973 -13.026 1.00 76.75 85 TYR A C 1
ATOM 711 O O . TYR A 1 85 ? -6.566 -12.435 -13.447 1.00 76.75 85 TYR A O 1
ATOM 719 N N . LEU A 1 86 ? -4.609 -11.390 -13.828 1.00 75.94 86 LEU A N 1
ATOM 720 C CA . LEU A 1 86 ? -4.780 -11.305 -15.277 1.00 75.94 86 LEU A CA 1
ATOM 721 C C . LEU A 1 86 ? -4.751 -12.694 -15.921 1.00 75.94 86 LEU A C 1
ATOM 723 O O . LEU A 1 86 ? -5.616 -12.994 -16.744 1.00 75.94 86 LEU A O 1
ATOM 727 N N . GLU A 1 87 ? -3.826 -13.556 -15.502 1.00 75.38 87 GLU A N 1
ATOM 728 C CA . GLU A 1 87 ? -3.745 -14.934 -15.986 1.00 75.38 87 GLU A CA 1
ATOM 729 C C . GLU A 1 87 ? -5.010 -15.732 -15.634 1.00 75.38 87 GLU A C 1
ATOM 731 O O . GLU A 1 87 ? -5.611 -16.356 -16.508 1.00 75.38 87 GLU A O 1
ATOM 736 N N . ALA A 1 88 ? -5.498 -15.641 -14.390 1.00 73.25 88 ALA A N 1
ATOM 737 C CA . ALA A 1 88 ? -6.730 -16.313 -13.970 1.00 73.25 88 ALA A CA 1
ATOM 738 C C . ALA A 1 88 ? -7.953 -15.885 -14.803 1.00 73.25 88 ALA A C 1
ATOM 740 O O . ALA A 1 88 ? -8.783 -16.721 -15.161 1.00 73.25 88 ALA A O 1
ATOM 741 N N . LYS A 1 89 ? -8.049 -14.595 -15.151 1.00 73.94 89 LYS A N 1
ATOM 742 C CA . LYS A 1 89 ? -9.132 -14.045 -15.981 1.00 73.94 89 LYS A CA 1
ATOM 743 C C . LYS A 1 89 ? -9.068 -14.502 -17.443 1.00 73.94 89 LYS A C 1
ATOM 745 O O . LYS A 1 89 ? -10.100 -14.549 -18.104 1.00 73.94 89 LYS A O 1
ATOM 750 N N . ASN A 1 90 ? -7.884 -14.829 -17.959 1.00 70.94 90 ASN A N 1
ATOM 751 C CA . ASN A 1 90 ? -7.719 -15.306 -19.336 1.00 70.94 90 ASN A CA 1
ATOM 752 C C . ASN A 1 90 ? -8.092 -16.790 -19.509 1.00 70.94 90 ASN A C 1
ATOM 7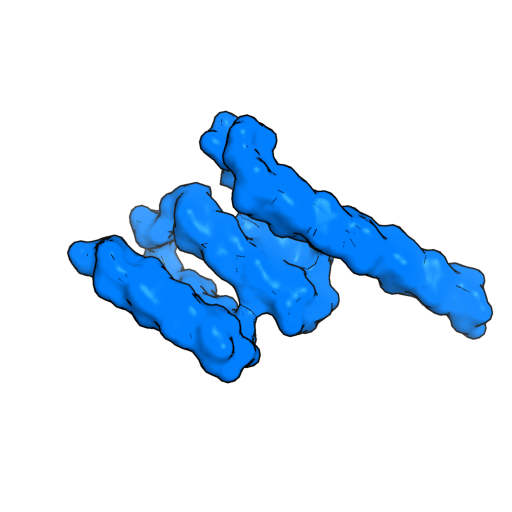54 O O . ASN A 1 90 ? -8.259 -17.246 -20.640 1.00 70.94 90 ASN A O 1
ATOM 758 N N . ILE A 1 91 ? -8.212 -17.542 -18.408 1.00 70.88 91 ILE A N 1
ATOM 759 C CA . ILE A 1 91 ? -8.511 -18.984 -18.403 1.00 70.88 91 ILE A CA 1
ATOM 760 C C . ILE A 1 91 ? -10.008 -19.267 -18.121 1.00 70.88 91 ILE A C 1
ATOM 762 O O . ILE A 1 91 ? -10.464 -20.393 -18.323 1.00 70.88 91 ILE A O 1
ATOM 766 N N . SER A 1 92 ? -10.782 -18.264 -17.681 1.00 54.06 92 SER A N 1
ATOM 767 C CA . SER A 1 92 ? -12.228 -18.353 -17.384 1.00 54.06 92 SER A CA 1
ATOM 768 C C . SER A 1 92 ? -13.119 -18.042 -18.582 1.00 54.06 92 SER A C 1
ATOM 770 O O . SER A 1 92 ? -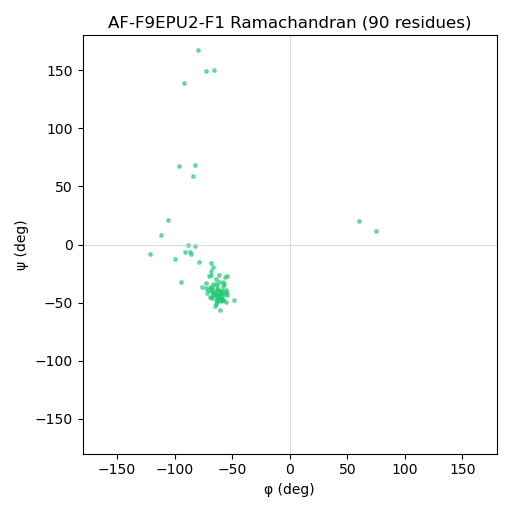14.123 -18.764 -18.769 1.00 54.06 92 SER A O 1
#

Organism: NCBI:txid997347

Radius of gyration: 13.72 Å; Cα contacts (8 Å, |Δi|>4): 76; chains: 1; bounding box: 29×37×36 Å

Sequence (92 aa):
MENNLIETLNILHKEGKHQEIIDKIETLPSEEMNPEIIGILARAYNNVDNYEKALELLKSIEEYEKDTNVWNYRIGYSYYYLDNYLEAKNIS

Secondary structure (DSSP, 8-state):
-HHHHHHHHHHHHHTT-HHHHHHHHHTS-GGG--HHHHHHHHHHHHHTT-HHHHHHHHHHTHHHHTTSHHHHHHHHHHHHHHHHHHHHHHH-